Protein AF-A0A3D1TRY1-F1 (afdb_monomer)

Solvent-accessible surface area (backbone atoms only — not comparable to full-atom values): 4687 Å² total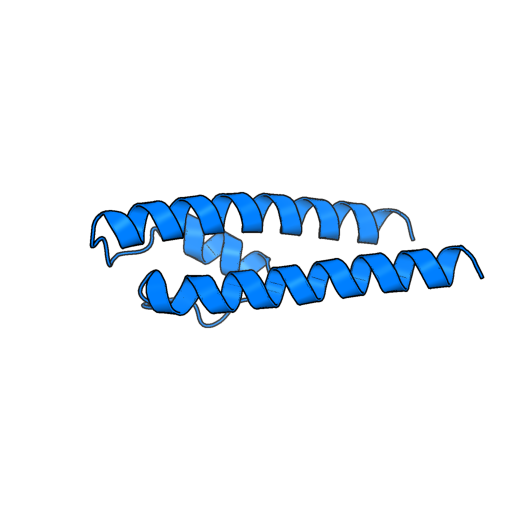; per-residue (Å²): 124,74,69,59,58,55,53,52,52,51,49,45,54,53,50,52,54,49,46,57,51,34,52,56,30,47,77,65,74,45,5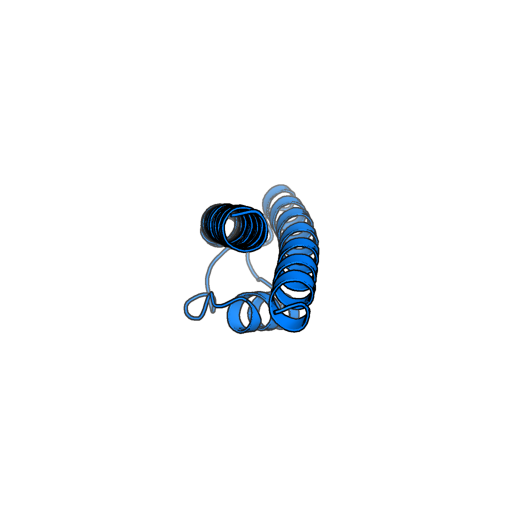4,81,72,55,66,71,59,47,51,53,38,34,78,69,71,43,74,91,46,81,94,49,35,32,81,68,45,50,62,54,52,52,52,50,48,54,50,50,54,49,50,52,54,49,54,54,50,65,76,75,109

Radius of gyration: 14.11 Å; Cα contacts (8 Å, |Δi|>4): 56; chains: 1; bounding box: 33×21×37 Å

Secondary structure (DSSP, 8-state):
-HHHHHHHHHHHHHHHHHHHHHHHHHTTT-----HHHHHHHHHTT--S-TT--HHHHHHHHHHHHHHHHHHHHHHHHHTT-

Structure (mmCIF, N/CA/C/O backbone):
data_AF-A0A3D1TRY1-F1
#
_entry.id   AF-A0A3D1TRY1-F1
#
loop_
_atom_site.group_PDB
_atom_site.id
_atom_site.type_symbol
_atom_site.label_atom_id
_atom_site.label_alt_id
_atom_site.label_comp_id
_atom_site.label_asym_id
_atom_site.label_entity_id
_atom_site.label_seq_id
_atom_site.pdbx_PDB_ins_code
_atom_site.Cartn_x
_atom_site.Cartn_y
_atom_site.Cartn_z
_atom_site.occupancy
_atom_site.B_iso_or_equiv
_atom_site.auth_seq_id
_atom_site.auth_comp_id
_atom_site.auth_asym_id
_atom_site.auth_atom_id
_atom_site.pdbx_PDB_model_num
ATOM 1 N N . MET A 1 1 ? 9.776 -5.783 -23.058 1.00 49.78 1 MET A N 1
ATOM 2 C CA . MET A 1 1 ? 9.921 -5.043 -21.778 1.00 49.78 1 MET A CA 1
ATOM 3 C C . MET A 1 1 ? 8.799 -4.025 -21.483 1.00 49.78 1 MET A C 1
ATOM 5 O O . MET A 1 1 ? 8.834 -3.409 -20.431 1.00 49.78 1 MET A O 1
ATOM 9 N N . VAL A 1 2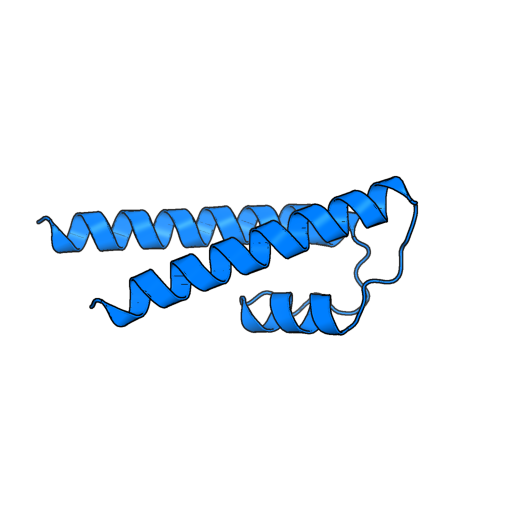 ? 7.761 -3.861 -22.325 1.00 48.66 2 VAL A N 1
ATOM 10 C CA . VAL A 1 2 ? 6.678 -2.858 -22.110 1.00 48.66 2 VAL A CA 1
ATOM 11 C C . VAL A 1 2 ? 5.591 -3.314 -21.113 1.00 48.66 2 VAL A C 1
ATOM 13 O O . VAL A 1 2 ? 4.836 -2.496 -20.588 1.00 48.66 2 VAL A O 1
ATOM 16 N N . ALA A 1 3 ? 5.483 -4.619 -20.843 1.00 58.16 3 ALA A N 1
ATOM 17 C CA . ALA A 1 3 ? 4.501 -5.162 -19.897 1.00 58.16 3 ALA A CA 1
ATOM 18 C C . ALA A 1 3 ? 4.805 -4.770 -18.436 1.00 58.16 3 ALA A C 1
ATOM 20 O O . ALA A 1 3 ? 3.889 -4.441 -17.690 1.00 58.16 3 ALA A O 1
ATOM 21 N N . ASP A 1 4 ? 6.089 -4.701 -18.079 1.00 69.62 4 ASP A N 1
ATOM 22 C CA . ASP A 1 4 ? 6.561 -4.499 -16.703 1.00 69.62 4 ASP A CA 1
ATOM 23 C C . ASP A 1 4 ? 6.289 -3.068 -16.194 1.00 69.62 4 ASP A C 1
ATOM 25 O O . ASP A 1 4 ? 5.716 -2.849 -15.129 1.00 69.62 4 ASP A O 1
ATOM 29 N N . GLY A 1 5 ? 6.577 -2.054 -17.021 1.00 80.75 5 GLY A N 1
ATOM 30 C CA . GLY A 1 5 ? 6.361 -0.650 -16.649 1.00 80.75 5 GLY A CA 1
ATOM 31 C C . GLY A 1 5 ? 4.886 -0.278 -16.457 1.00 80.75 5 GLY A C 1
ATOM 32 O O . GLY A 1 5 ? 4.560 0.496 -15.559 1.00 80.75 5 GLY A O 1
ATOM 33 N N . ARG A 1 6 ? 3.977 -0.849 -17.263 1.00 86.12 6 ARG A N 1
ATOM 34 C CA . ARG A 1 6 ? 2.527 -0.616 -17.117 1.00 86.12 6 ARG A CA 1
ATOM 35 C C . ARG A 1 6 ? 1.980 -1.235 -15.834 1.00 86.12 6 ARG A C 1
ATOM 37 O O . ARG A 1 6 ? 1.172 -0.600 -15.163 1.00 86.12 6 ARG A O 1
ATOM 44 N N . GLN A 1 7 ? 2.449 -2.429 -15.478 1.00 88.81 7 GLN A N 1
ATOM 45 C CA . GLN A 1 7 ? 2.065 -3.092 -14.235 1.00 88.81 7 GLN A CA 1
ATOM 46 C C . GLN A 1 7 ? 2.548 -2.310 -13.006 1.00 88.81 7 GLN A C 1
ATOM 48 O O . GLN A 1 7 ? 1.768 -2.079 -12.085 1.00 88.81 7 GLN A O 1
ATOM 53 N N . VAL A 1 8 ? 3.793 -1.823 -13.020 1.00 91.19 8 VAL A N 1
ATOM 54 C CA . VAL A 1 8 ? 4.344 -0.993 -11.935 1.00 91.19 8 VAL A CA 1
ATOM 55 C C . VAL A 1 8 ? 3.580 0.327 -11.782 1.00 91.19 8 VAL A C 1
ATOM 57 O O . VAL A 1 8 ? 3.288 0.741 -10.662 1.00 91.19 8 VAL A O 1
ATOM 60 N N . LEU A 1 9 ? 3.218 0.987 -12.888 1.00 92.19 9 LEU A N 1
ATOM 61 C CA . LEU A 1 9 ? 2.412 2.214 -12.849 1.00 92.19 9 LEU A CA 1
ATOM 62 C C . LEU A 1 9 ? 1.007 1.971 -12.290 1.00 92.19 9 LEU A C 1
ATOM 64 O O . LEU A 1 9 ? 0.518 2.777 -11.501 1.00 92.19 9 LEU A O 1
ATOM 68 N N . TRP A 1 10 ? 0.374 0.858 -12.667 1.00 92.88 10 TRP A N 1
ATOM 69 C CA . TRP A 1 10 ? -0.921 0.470 -12.114 1.00 92.88 10 TRP A CA 1
ATOM 70 C C . TRP A 1 10 ? -0.834 0.237 -10.600 1.00 92.88 10 TRP A C 1
ATOM 72 O O . TRP A 1 10 ? -1.622 0.813 -9.854 1.00 92.88 10 TRP A O 1
ATOM 82 N N . GLN A 1 11 ? 0.179 -0.503 -10.134 1.00 93.94 11 GLN A N 1
ATOM 83 C CA . GLN A 1 11 ? 0.413 -0.716 -8.701 1.00 93.94 11 GLN A CA 1
ATOM 84 C C . GLN A 1 11 ? 0.654 0.598 -7.950 1.00 93.94 11 GLN A C 1
ATOM 86 O O . GLN A 1 11 ? 0.143 0.772 -6.850 1.00 93.94 11 GLN A O 1
ATOM 91 N N . LEU A 1 12 ? 1.404 1.541 -8.529 1.00 95.50 12 LEU A N 1
ATOM 92 C CA . LEU A 1 12 ? 1.627 2.849 -7.908 1.00 95.50 12 LEU A CA 1
ATOM 93 C C . LEU A 1 12 ? 0.322 3.628 -7.707 1.00 95.50 12 LEU A C 1
ATOM 95 O O . LEU A 1 12 ? 0.114 4.154 -6.617 1.00 95.50 12 LEU A O 1
ATOM 99 N N . ASN A 1 13 ? -0.557 3.648 -8.712 1.00 95.88 13 ASN A N 1
ATOM 100 C CA . ASN A 1 13 ? -1.855 4.321 -8.625 1.00 95.88 13 ASN A CA 1
ATOM 101 C C . ASN A 1 13 ? -2.772 3.673 -7.574 1.00 95.88 13 ASN A C 1
ATOM 103 O O . ASN A 1 13 ? -3.405 4.369 -6.784 1.00 95.88 13 ASN A O 1
ATOM 107 N N . GLU A 1 14 ? -2.814 2.340 -7.520 1.00 95.81 14 GLU A N 1
ATOM 108 C CA . GLU A 1 14 ? -3.571 1.632 -6.481 1.00 95.81 14 GLU A CA 1
ATOM 109 C C . GLU A 1 14 ? -3.017 1.923 -5.079 1.00 95.81 14 GLU A C 1
ATOM 111 O O . GLU A 1 14 ? -3.783 2.195 -4.155 1.00 95.81 14 GLU A O 1
ATOM 116 N N . LEU A 1 15 ? -1.691 1.971 -4.919 1.00 96.81 15 LEU A N 1
ATOM 117 C CA . LEU A 1 15 ? -1.073 2.340 -3.645 1.00 96.81 15 LEU A CA 1
ATOM 118 C C . LEU A 1 15 ? -1.331 3.805 -3.257 1.00 96.81 15 LEU A C 1
ATOM 120 O O . LEU A 1 15 ? -1.506 4.066 -2.072 1.00 96.81 15 LEU A O 1
ATOM 124 N N . ASP A 1 16 ? -1.396 4.743 -4.211 1.00 97.38 16 ASP A N 1
ATOM 125 C CA . ASP A 1 16 ? -1.760 6.145 -3.932 1.00 97.38 16 ASP A CA 1
ATOM 126 C C . ASP A 1 16 ? -3.205 6.244 -3.400 1.00 97.38 16 ASP A C 1
ATOM 128 O O . ASP A 1 16 ? -3.464 6.944 -2.421 1.00 97.38 16 ASP A O 1
ATOM 132 N N . ARG A 1 17 ? -4.143 5.484 -3.983 1.00 96.62 17 ARG A N 1
ATOM 133 C CA . ARG A 1 17 ? -5.540 5.409 -3.509 1.00 96.62 17 ARG A CA 1
ATOM 134 C C . ARG A 1 17 ? -5.648 4.793 -2.119 1.00 96.62 17 ARG A C 1
ATOM 136 O O . ARG A 1 17 ? -6.401 5.285 -1.281 1.00 96.62 17 ARG A O 1
ATOM 143 N N . VAL A 1 18 ? -4.904 3.714 -1.874 1.00 96.94 18 VAL A N 1
ATOM 144 C CA . VAL A 1 18 ? -4.861 3.066 -0.559 1.00 96.94 18 VAL A CA 1
ATOM 145 C C . VAL A 1 18 ? -4.272 4.006 0.487 1.00 96.94 18 VAL A C 1
ATOM 147 O O . VAL A 1 18 ? -4.802 4.071 1.592 1.00 96.94 18 VAL A O 1
ATOM 150 N N . LEU A 1 19 ? -3.223 4.757 0.151 1.00 97.25 19 LEU A N 1
ATOM 151 C CA . LEU A 1 19 ? -2.614 5.719 1.064 1.00 97.25 19 LEU A CA 1
ATOM 152 C C . LEU A 1 19 ? -3.615 6.801 1.495 1.00 97.25 19 LEU A C 1
ATOM 154 O O . LEU A 1 19 ? -3.833 6.957 2.693 1.00 97.25 19 LEU A O 1
ATOM 158 N N . ASP A 1 20 ? -4.283 7.463 0.544 1.00 97.38 20 ASP A N 1
ATOM 159 C CA . ASP A 1 20 ? -5.320 8.472 0.837 1.00 97.38 20 ASP A CA 1
ATOM 160 C C . ASP A 1 20 ? -6.445 7.881 1.705 1.00 97.38 20 ASP A C 1
ATOM 162 O O . ASP A 1 20 ? -6.901 8.485 2.677 1.00 97.38 20 ASP A O 1
ATOM 166 N N . TYR A 1 21 ? -6.862 6.645 1.419 1.00 96.56 21 TYR A N 1
ATOM 167 C CA . TYR A 1 21 ? -7.866 5.962 2.230 1.00 96.56 21 TYR A CA 1
ATOM 168 C C . TYR A 1 21 ? -7.395 5.706 3.672 1.00 96.56 21 TYR A C 1
ATOM 170 O O . TYR A 1 21 ? -8.123 6.012 4.620 1.00 96.56 21 TYR A O 1
ATOM 178 N N . LEU A 1 22 ? -6.178 5.184 3.859 1.00 96.31 22 LEU A N 1
ATOM 179 C CA . LEU A 1 22 ? -5.601 4.921 5.182 1.00 96.31 22 LEU A CA 1
ATOM 180 C C . LEU A 1 22 ? -5.384 6.212 5.982 1.00 96.31 22 LEU A C 1
ATOM 182 O O . LEU A 1 22 ? -5.622 6.225 7.188 1.00 96.31 22 LEU A O 1
ATOM 186 N N . GLU A 1 23 ? -4.980 7.303 5.331 1.00 96.31 23 GLU A N 1
ATOM 187 C CA . GLU A 1 23 ? -4.843 8.619 5.961 1.00 96.31 23 GLU A CA 1
ATOM 188 C C . GLU A 1 23 ? -6.198 9.141 6.451 1.00 96.31 23 GLU A C 1
ATOM 190 O O . GLU A 1 23 ? -6.326 9.538 7.611 1.00 96.31 23 GLU A O 1
ATOM 195 N N . ARG A 1 24 ? -7.249 9.052 5.625 1.00 95.88 24 ARG A N 1
ATOM 196 C CA . ARG A 1 24 ? -8.617 9.428 6.025 1.00 95.88 24 ARG A CA 1
ATOM 197 C C . ARG A 1 24 ? -9.151 8.578 7.171 1.00 95.88 24 ARG A C 1
ATOM 199 O O . ARG A 1 24 ? -9.867 9.102 8.022 1.00 95.88 24 ARG A O 1
ATOM 206 N N . MET A 1 25 ? -8.831 7.285 7.195 1.00 94.88 25 MET A N 1
ATOM 207 C CA . MET A 1 25 ? -9.169 6.405 8.315 1.00 94.88 25 MET A CA 1
ATOM 208 C C . MET A 1 25 ? -8.454 6.830 9.595 1.00 94.88 25 MET A C 1
ATOM 210 O O . MET A 1 25 ? -9.092 6.938 10.641 1.00 94.88 25 MET A O 1
ATOM 214 N N . ASN A 1 26 ? -7.149 7.097 9.503 1.00 93.19 26 ASN A N 1
ATOM 215 C CA . ASN A 1 26 ? -6.331 7.515 10.635 1.00 93.19 26 ASN A CA 1
ATOM 216 C C . ASN A 1 26 ? -6.823 8.844 11.226 1.00 93.19 26 ASN A C 1
ATOM 218 O O . ASN A 1 26 ? -6.916 8.972 12.437 1.00 93.19 26 ASN A O 1
ATOM 222 N N . LEU A 1 27 ? -7.228 9.798 10.381 1.00 94.38 27 LEU A N 1
ATOM 223 C CA . LEU A 1 27 ? -7.836 11.066 10.812 1.00 94.38 27 LEU A CA 1
ATOM 224 C C . LEU A 1 27 ? -9.190 10.900 11.520 1.00 94.38 27 LEU A C 1
ATOM 226 O O . LEU A 1 27 ? -9.653 11.828 12.176 1.00 94.38 27 LEU A O 1
ATOM 230 N N . ARG A 1 28 ? -9.853 9.752 11.350 1.00 94.31 28 ARG A N 1
ATOM 231 C CA . ARG A 1 28 ? -11.155 9.426 11.951 1.00 94.31 28 ARG A CA 1
ATOM 232 C C . ARG A 1 28 ? -11.041 8.393 13.076 1.00 94.31 28 ARG A C 1
ATOM 234 O O . ARG A 1 28 ? -12.060 7.806 13.436 1.00 94.31 28 ARG A O 1
ATOM 241 N N . ASP A 1 29 ? -9.826 8.114 13.554 1.00 90.69 29 ASP A N 1
ATOM 242 C CA . ASP A 1 29 ? -9.519 7.083 14.557 1.00 90.69 29 ASP A CA 1
ATOM 243 C C . ASP A 1 29 ? -10.086 5.689 14.214 1.00 90.69 29 ASP A C 1
ATOM 245 O O . ASP A 1 29 ? -10.386 4.865 15.080 1.00 90.69 29 ASP A O 1
ATOM 249 N N . GLN A 1 30 ? -10.237 5.389 12.919 1.00 90.69 30 GLN A N 1
ATOM 250 C CA . GLN A 1 30 ? -10.722 4.090 12.464 1.00 90.69 30 GLN A CA 1
ATOM 251 C C . GLN A 1 30 ? -9.575 3.086 12.448 1.00 90.69 30 GLN A C 1
ATOM 253 O O . GLN A 1 30 ? -8.618 3.225 11.693 1.00 90.69 30 GLN A O 1
ATOM 258 N N . THR A 1 31 ? -9.688 2.026 13.241 1.00 86.75 31 THR A N 1
ATOM 259 C CA . THR A 1 31 ? -8.622 1.021 13.382 1.00 86.75 31 THR A CA 1
ATOM 260 C C . THR A 1 31 ? -8.816 -0.203 12.489 1.00 86.75 31 THR A C 1
ATOM 262 O O . THR A 1 31 ? -7.853 -0.902 12.182 1.00 86.75 31 THR A O 1
ATOM 265 N N . LYS A 1 32 ? -10.050 -0.468 12.043 1.00 90.50 32 LYS A N 1
ATOM 266 C CA . LYS A 1 32 ? -10.395 -1.663 11.264 1.00 90.50 32 LYS A CA 1
ATOM 267 C C . LYS A 1 32 ? -10.269 -1.410 9.765 1.00 90.50 32 LYS A C 1
ATOM 269 O O . LYS A 1 32 ? -11.171 -0.850 9.147 1.00 90.50 32 LYS A O 1
ATOM 274 N N . VAL A 1 33 ? -9.166 -1.870 9.187 1.00 93.06 33 VAL A N 1
ATOM 275 C CA . VAL A 1 33 ? -8.897 -1.776 7.746 1.00 93.06 33 VAL A CA 1
ATOM 276 C C . VAL A 1 33 ? -9.808 -2.743 6.973 1.00 93.06 33 VAL A C 1
ATOM 278 O O . VAL A 1 33 ? -9.892 -3.918 7.343 1.00 93.06 33 VAL A O 1
ATOM 281 N N . PRO A 1 34 ? -10.510 -2.292 5.915 1.00 94.31 34 PRO A N 1
ATOM 282 C CA . PRO A 1 34 ? -11.340 -3.160 5.085 1.00 94.31 34 PRO A CA 1
ATOM 283 C C . PRO A 1 34 ? -10.530 -4.241 4.373 1.00 94.31 34 PRO A C 1
ATOM 285 O O . PRO A 1 34 ? -9.408 -4.000 3.930 1.00 94.31 34 PRO A O 1
ATOM 288 N N . ILE A 1 35 ? -11.147 -5.407 4.171 1.00 93.44 35 ILE A N 1
ATOM 289 C CA . ILE A 1 35 ? -10.494 -6.550 3.521 1.00 93.44 35 ILE A CA 1
ATOM 290 C C . ILE A 1 35 ? -10.020 -6.230 2.099 1.00 93.44 35 ILE A C 1
ATOM 292 O O . ILE A 1 35 ? -8.909 -6.591 1.742 1.00 93.44 35 ILE A O 1
ATOM 296 N N . THR A 1 36 ? -10.780 -5.440 1.339 1.00 94.12 36 THR A N 1
ATOM 297 C CA . THR A 1 36 ? -10.396 -5.018 -0.017 1.00 94.12 36 THR A CA 1
ATOM 298 C C . THR A 1 36 ? -9.091 -4.219 -0.031 1.00 94.12 36 THR A C 1
ATOM 300 O O . THR A 1 36 ? -8.273 -4.375 -0.931 1.00 94.12 36 THR A O 1
ATOM 303 N N . VAL A 1 37 ? -8.850 -3.387 0.989 1.00 95.06 37 VAL A N 1
ATOM 304 C CA . VAL A 1 37 ? -7.586 -2.644 1.115 1.00 95.06 37 VAL A CA 1
ATOM 305 C C . VAL A 1 37 ? -6.440 -3.605 1.421 1.00 95.06 37 VAL A C 1
ATOM 307 O O . VAL A 1 37 ? -5.371 -3.492 0.827 1.00 95.06 37 VAL A O 1
ATOM 310 N N . ILE A 1 38 ? -6.669 -4.582 2.300 1.00 95.44 38 ILE A N 1
ATOM 311 C CA . ILE A 1 38 ? -5.692 -5.634 2.602 1.00 95.44 38 ILE A CA 1
ATOM 312 C C . ILE A 1 38 ? -5.341 -6.438 1.344 1.00 95.44 38 ILE A C 1
ATOM 314 O O . ILE A 1 38 ? -4.162 -6.629 1.061 1.00 95.44 38 ILE A O 1
ATOM 318 N N . GLU A 1 39 ? -6.329 -6.841 0.547 1.00 94.88 39 GLU A N 1
ATOM 319 C CA . GLU A 1 39 ? -6.122 -7.579 -0.705 1.00 94.88 39 GLU A CA 1
ATOM 320 C C . GLU A 1 39 ? -5.263 -6.789 -1.703 1.00 94.88 39 GLU A C 1
ATOM 322 O O . GLU A 1 39 ? -4.316 -7.339 -2.269 1.00 94.88 39 GLU A O 1
ATOM 327 N N . ILE A 1 40 ? -5.520 -5.485 -1.872 1.00 94.88 40 ILE A N 1
ATOM 328 C CA . ILE A 1 40 ? -4.710 -4.610 -2.740 1.00 94.88 40 ILE A CA 1
ATOM 329 C C . ILE A 1 40 ? -3.263 -4.528 -2.239 1.00 94.88 40 ILE A C 1
ATOM 331 O O . ILE A 1 40 ? -2.315 -4.607 -3.030 1.00 94.88 40 ILE A O 1
ATOM 335 N N . LEU A 1 41 ? -3.070 -4.390 -0.925 1.00 95.50 41 LEU A N 1
ATOM 336 C CA . LEU A 1 41 ? -1.740 -4.347 -0.321 1.00 95.50 41 LEU A CA 1
ATOM 337 C C . LEU A 1 41 ? -0.985 -5.663 -0.538 1.00 95.50 41 LEU A C 1
ATOM 339 O O . LEU A 1 41 ? 0.175 -5.642 -0.959 1.00 95.50 41 LEU A O 1
ATOM 343 N N . GLN A 1 42 ? -1.642 -6.803 -0.329 1.00 95.12 42 GLN A N 1
ATOM 344 C CA . GLN A 1 42 ? -1.059 -8.126 -0.552 1.00 95.12 42 GLN A CA 1
ATOM 345 C C . GLN A 1 42 ? -0.712 -8.357 -2.027 1.00 95.12 42 GLN A C 1
ATOM 347 O O . GLN A 1 42 ? 0.412 -8.763 -2.324 1.00 95.12 42 GLN A O 1
ATOM 352 N N . ALA A 1 43 ? -1.606 -8.001 -2.955 1.00 92.88 43 ALA A N 1
ATOM 353 C CA . ALA A 1 43 ? -1.348 -8.050 -4.399 1.00 92.88 43 ALA A CA 1
ATOM 354 C C . ALA A 1 43 ? -0.188 -7.131 -4.827 1.00 92.88 43 ALA A C 1
ATOM 356 O O . ALA A 1 43 ? 0.503 -7.390 -5.815 1.00 92.88 43 ALA A O 1
ATOM 357 N N . SER A 1 44 ? 0.065 -6.073 -4.056 1.00 91.19 44 SER A N 1
ATOM 358 C CA . SER A 1 44 ? 1.198 -5.167 -4.247 1.00 91.19 44 SER A CA 1
ATOM 359 C C . SER A 1 44 ? 2.495 -5.666 -3.600 1.00 91.19 44 SER A C 1
ATOM 361 O O . SER A 1 44 ? 3.531 -5.019 -3.765 1.00 91.19 44 SER A O 1
ATOM 363 N N . GLY A 1 45 ? 2.482 -6.810 -2.904 1.00 90.94 45 GLY A N 1
ATOM 364 C CA . GLY A 1 45 ? 3.646 -7.429 -2.259 1.00 90.94 45 GLY A CA 1
ATOM 365 C C . GLY A 1 45 ? 3.799 -7.137 -0.762 1.00 90.94 45 GLY A C 1
ATOM 366 O O . GLY A 1 45 ? 4.872 -7.373 -0.214 1.00 90.94 45 GLY A O 1
ATOM 367 N N . LEU A 1 46 ? 2.766 -6.611 -0.096 1.00 93.38 46 LEU A N 1
ATOM 368 C CA . LEU A 1 46 ? 2.729 -6.386 1.354 1.00 93.38 46 LEU A CA 1
ATOM 369 C C . LEU A 1 46 ? 1.889 -7.490 2.025 1.00 93.38 46 LEU A C 1
ATOM 371 O O . LEU A 1 46 ? 0.709 -7.299 2.322 1.00 93.38 46 LEU A O 1
ATOM 375 N N . THR A 1 47 ? 2.490 -8.665 2.235 1.00 87.12 47 THR A N 1
ATOM 376 C CA . THR A 1 47 ? 1.796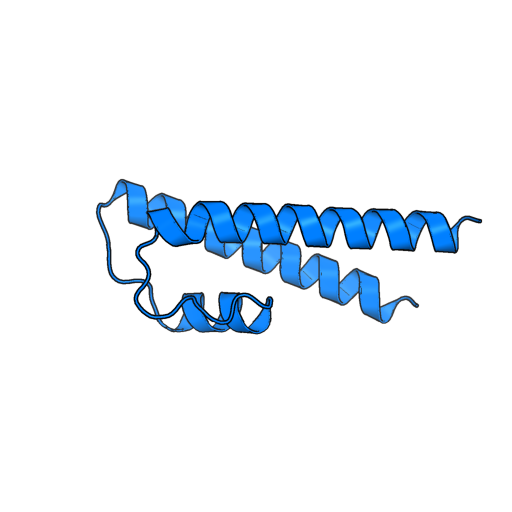 -9.889 2.687 1.00 87.12 47 THR A CA 1
ATOM 377 C C . THR A 1 47 ? 1.370 -9.857 4.158 1.00 87.12 47 THR A C 1
ATOM 379 O O . THR A 1 47 ? 0.298 -10.359 4.495 1.00 87.12 47 THR A O 1
ATOM 382 N N . ASP A 1 48 ? 2.134 -9.174 5.014 1.00 89.06 48 ASP A N 1
ATOM 383 C CA . ASP A 1 48 ? 1.925 -9.144 6.471 1.00 89.06 48 ASP A CA 1
ATOM 384 C C . ASP A 1 48 ? 1.101 -7.928 6.917 1.00 89.06 48 ASP A C 1
ATOM 386 O O . ASP A 1 48 ? 1.541 -7.128 7.745 1.00 89.06 48 ASP A O 1
ATOM 390 N N . THR A 1 49 ? -0.063 -7.721 6.300 1.00 91.12 49 THR A N 1
ATOM 391 C CA . THR A 1 49 ? -0.908 -6.526 6.504 1.00 91.12 49 THR A CA 1
ATOM 392 C C . THR A 1 49 ? -2.175 -6.788 7.313 1.00 91.12 49 THR A C 1
ATOM 394 O O . THR A 1 49 ? -2.778 -5.847 7.82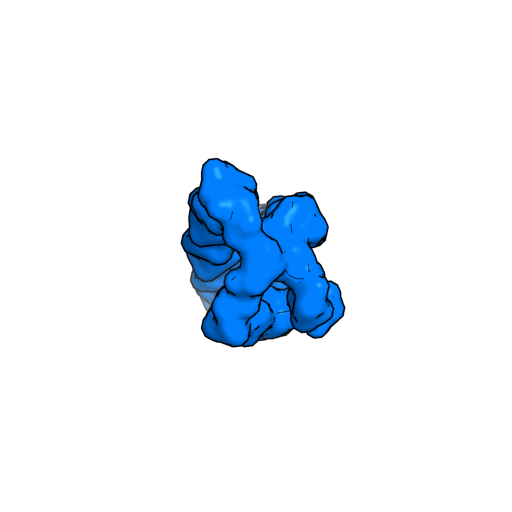9 1.00 91.12 49 THR A O 1
ATOM 397 N N . ILE A 1 50 ? -2.556 -8.057 7.478 1.00 90.88 50 ILE A N 1
ATOM 398 C CA . ILE A 1 50 ? -3.746 -8.465 8.232 1.00 90.88 50 ILE A CA 1
ATOM 399 C C . ILE A 1 50 ? -3.607 -8.053 9.702 1.00 90.88 50 ILE A C 1
ATOM 401 O O . ILE A 1 50 ? -2.588 -8.303 10.340 1.00 90.88 50 ILE A O 1
ATOM 405 N N . GLY A 1 51 ? -4.660 -7.437 10.245 1.00 89.81 51 GLY A N 1
ATOM 406 C CA . GLY A 1 51 ? -4.726 -7.037 11.653 1.00 89.81 51 GLY A CA 1
ATOM 407 C C . GLY A 1 51 ? -3.927 -5.779 12.003 1.00 89.81 51 GLY A C 1
ATOM 408 O O . GLY A 1 51 ? -3.953 -5.356 13.156 1.00 89.81 51 GLY A O 1
ATOM 409 N N . LEU A 1 52 ? -3.248 -5.154 11.036 1.00 92.81 52 LEU A N 1
ATOM 410 C CA . LEU A 1 52 ? -2.532 -3.904 11.266 1.00 92.81 52 LEU A CA 1
ATOM 411 C C . LEU A 1 52 ? -3.469 -2.696 11.194 1.00 92.81 52 LEU A C 1
ATOM 413 O O . LEU A 1 52 ? -4.327 -2.598 10.317 1.00 92.81 52 LEU A O 1
ATOM 417 N N . ALA A 1 53 ? -3.253 -1.747 12.103 1.00 92.88 5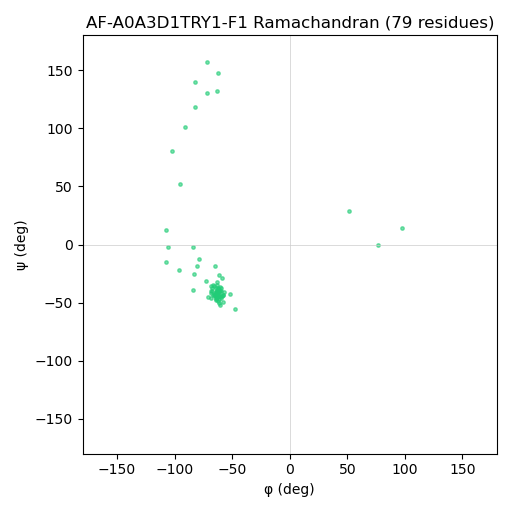3 ALA A N 1
ATOM 418 C CA . ALA A 1 53 ? -3.927 -0.456 12.084 1.00 92.88 53 ALA A CA 1
ATOM 419 C C . ALA A 1 53 ? -3.401 0.432 10.935 1.00 92.88 53 ALA A C 1
ATOM 421 O O . ALA A 1 53 ? -2.242 0.278 10.529 1.00 92.88 53 ALA A O 1
ATOM 422 N N . PRO A 1 54 ? -4.184 1.423 10.460 1.00 92.88 54 PRO A N 1
ATOM 423 C CA . PRO A 1 54 ? -3.756 2.315 9.382 1.00 92.88 54 PRO A CA 1
ATOM 424 C C . PRO A 1 54 ? -2.397 2.980 9.617 1.00 92.88 54 PRO A C 1
ATOM 426 O O . PRO A 1 54 ? -1.559 2.971 8.719 1.00 92.88 54 PRO A O 1
ATOM 429 N N . MET A 1 55 ? -2.119 3.458 10.836 1.00 94.62 55 MET A N 1
ATOM 430 C CA . MET A 1 55 ? -0.833 4.086 11.178 1.00 94.62 55 MET A CA 1
ATOM 431 C C . MET A 1 55 ? 0.388 3.177 10.974 1.00 94.62 55 MET A C 1
ATOM 433 O O . MET A 1 55 ? 1.472 3.667 10.675 1.00 94.62 55 MET A O 1
ATOM 437 N N . ALA A 1 56 ? 0.222 1.857 11.100 1.00 94.31 56 ALA A N 1
ATOM 438 C CA . ALA A 1 56 ? 1.291 0.890 10.855 1.00 94.31 56 ALA A CA 1
ATOM 439 C C . ALA A 1 56 ? 1.433 0.556 9.358 1.00 94.31 56 ALA A C 1
ATOM 441 O O . ALA A 1 56 ? 2.510 0.172 8.900 1.00 94.31 56 ALA A O 1
ATOM 442 N N . LEU A 1 57 ? 0.353 0.706 8.586 1.00 95.75 57 LEU A N 1
ATOM 443 C CA . LEU A 1 57 ? 0.317 0.425 7.152 1.00 95.75 57 LEU A CA 1
ATOM 444 C C . LEU A 1 57 ? 0.820 1.598 6.306 1.00 95.75 57 LEU A C 1
ATOM 446 O O . LEU A 1 57 ? 1.549 1.362 5.347 1.00 95.75 57 LEU A O 1
ATOM 450 N N . ILE A 1 58 ? 0.499 2.842 6.675 1.00 96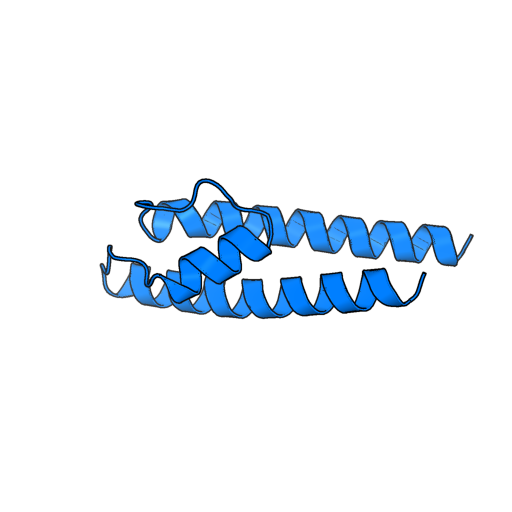.12 58 ILE A N 1
ATOM 451 C CA . ILE A 1 58 ? 0.926 4.067 5.971 1.00 96.12 58 ILE A CA 1
ATOM 452 C C . ILE A 1 58 ? 2.435 4.072 5.643 1.00 96.12 58 ILE A C 1
ATOM 454 O O . ILE A 1 58 ? 2.778 4.172 4.461 1.00 96.12 58 ILE A O 1
ATOM 458 N N . PRO A 1 59 ? 3.364 3.903 6.609 1.00 96.81 59 PRO A N 1
ATOM 459 C CA . PRO A 1 59 ? 4.795 3.916 6.297 1.00 96.81 59 PRO A CA 1
ATOM 460 C C . PRO A 1 59 ? 5.209 2.768 5.362 1.00 96.81 59 PRO A C 1
ATOM 462 O O . PRO A 1 59 ? 6.040 2.961 4.476 1.00 96.81 59 PRO A O 1
ATOM 465 N N . ARG A 1 60 ? 4.581 1.591 5.486 1.00 96.81 60 ARG A N 1
ATOM 466 C CA . ARG A 1 60 ? 4.854 0.431 4.620 1.00 96.81 60 ARG A CA 1
ATOM 467 C C . ARG A 1 60 ? 4.410 0.668 3.176 1.00 96.81 60 ARG A C 1
ATOM 469 O O . ARG A 1 60 ? 5.123 0.291 2.246 1.00 96.81 60 ARG A O 1
ATOM 476 N N . VAL A 1 61 ? 3.259 1.314 2.988 1.00 97.00 61 VAL A N 1
ATOM 477 C CA . VAL A 1 61 ? 2.757 1.721 1.668 1.00 97.00 61 VAL A CA 1
ATOM 478 C C . VAL A 1 61 ? 3.722 2.706 1.017 1.00 97.00 61 VAL A C 1
ATOM 480 O O . VAL A 1 61 ? 4.150 2.480 -0.115 1.00 97.00 61 VAL A O 1
ATOM 483 N N . LEU A 1 62 ? 4.144 3.738 1.751 1.00 97.00 62 LEU A N 1
ATOM 484 C CA . LEU A 1 62 ? 5.103 4.733 1.263 1.00 97.00 62 LEU A CA 1
ATOM 485 C C . LEU A 1 62 ? 6.432 4.098 0.836 1.00 97.00 62 LEU A C 1
ATOM 487 O O . LEU A 1 62 ? 6.976 4.428 -0.221 1.00 97.00 62 LEU A O 1
ATOM 491 N N . ASP A 1 63 ? 6.964 3.166 1.624 1.00 96.75 63 ASP A N 1
ATOM 492 C CA . ASP A 1 63 ? 8.210 2.481 1.282 1.00 96.75 63 ASP A CA 1
ATOM 493 C C . ASP A 1 63 ? 8.058 1.583 0.053 1.00 96.75 63 ASP A C 1
ATOM 495 O O . ASP A 1 63 ? 8.935 1.571 -0.821 1.00 96.75 63 ASP A O 1
ATOM 499 N N . ARG A 1 64 ? 6.911 0.910 -0.093 1.00 95.75 64 ARG A N 1
ATOM 500 C CA . ARG A 1 64 ? 6.611 0.138 -1.300 1.00 95.75 64 ARG A CA 1
ATOM 501 C C . ARG A 1 64 ? 6.519 1.028 -2.539 1.00 95.75 64 ARG A C 1
ATOM 503 O O . ARG A 1 64 ? 7.095 0.685 -3.572 1.00 95.75 64 ARG A O 1
ATOM 510 N N . GLN A 1 65 ? 5.888 2.196 -2.439 1.00 96.38 65 GLN A N 1
ATOM 511 C CA . GLN A 1 65 ? 5.846 3.170 -3.532 1.00 96.38 65 GLN A CA 1
ATOM 512 C C . GLN A 1 65 ? 7.243 3.669 -3.917 1.00 96.38 65 GLN A C 1
ATOM 514 O O . GLN A 1 65 ? 7.576 3.720 -5.103 1.00 96.38 65 GLN A O 1
ATOM 519 N N . LYS A 1 66 ? 8.100 3.995 -2.937 1.00 96.56 66 LYS A N 1
ATOM 520 C CA . LYS A 1 66 ? 9.501 4.382 -3.199 1.00 96.56 66 LYS A CA 1
ATOM 521 C C . LYS A 1 66 ? 10.244 3.279 -3.948 1.00 96.56 66 LYS A C 1
ATOM 523 O O . LYS A 1 66 ? 10.968 3.570 -4.901 1.00 96.56 66 LYS A O 1
ATOM 528 N N . PHE A 1 67 ? 10.063 2.025 -3.541 1.00 95.06 67 PHE A N 1
ATOM 529 C CA .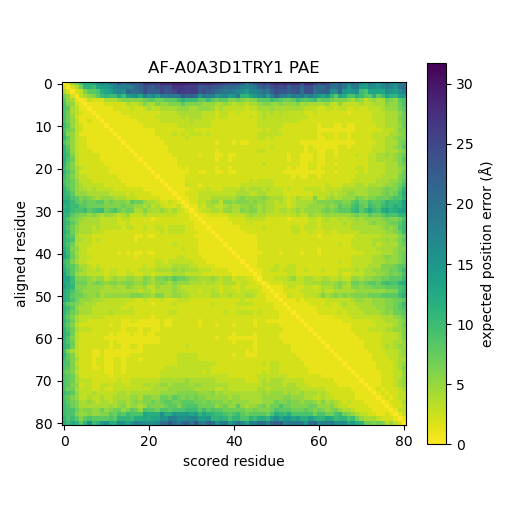 PHE A 1 67 ? 10.674 0.875 -4.198 1.00 95.06 67 PHE A CA 1
ATOM 530 C C . PHE A 1 67 ? 10.223 0.740 -5.660 1.00 95.06 67 PHE A C 1
ATOM 532 O O . PHE A 1 67 ? 11.067 0.683 -6.555 1.00 95.06 67 PHE A O 1
ATOM 539 N N . LEU A 1 68 ? 8.915 0.784 -5.923 1.00 93.94 68 LEU A N 1
ATOM 540 C CA . LEU A 1 68 ? 8.357 0.688 -7.277 1.00 93.94 68 LEU A CA 1
ATOM 541 C C . LEU A 1 68 ? 8.825 1.841 -8.184 1.00 93.94 68 LEU A C 1
ATOM 543 O O . LEU A 1 68 ? 9.227 1.620 -9.327 1.00 93.94 68 LEU A O 1
ATOM 547 N N . ARG A 1 69 ? 8.884 3.076 -7.665 1.00 94.75 69 ARG A N 1
ATOM 548 C CA . ARG A 1 69 ? 9.423 4.238 -8.402 1.00 94.75 69 ARG A CA 1
ATOM 549 C C . ARG A 1 69 ? 10.905 4.060 -8.760 1.00 94.75 69 ARG A C 1
ATOM 551 O O . ARG A 1 69 ? 11.324 4.432 -9.861 1.00 94.75 69 ARG A O 1
ATOM 558 N N . ARG A 1 70 ? 11.708 3.472 -7.862 1.00 93.94 70 ARG A N 1
ATOM 559 C CA . ARG A 1 70 ? 13.121 3.143 -8.134 1.00 93.94 70 ARG A CA 1
ATOM 560 C C . ARG A 1 70 ? 13.253 2.071 -9.210 1.00 93.94 70 ARG A C 1
ATOM 562 O O . ARG A 1 70 ? 14.075 2.245 -10.109 1.00 93.94 70 ARG A O 1
ATOM 569 N N . GLN A 1 71 ? 12.437 1.018 -9.155 1.00 91.06 71 GLN A N 1
ATOM 570 C CA . GLN A 1 71 ? 12.410 -0.023 -10.187 1.00 91.06 71 GLN A CA 1
ATOM 571 C C . GLN A 1 71 ? 12.091 0.563 -11.563 1.00 91.06 71 GLN A C 1
ATOM 573 O O . GLN A 1 71 ? 12.857 0.353 -12.504 1.00 91.06 71 GLN A O 1
ATOM 578 N N . LEU A 1 72 ? 11.037 1.378 -11.661 1.00 90.62 72 LEU A N 1
ATOM 579 C CA . LEU A 1 72 ? 10.651 2.034 -12.910 1.00 90.62 72 LEU A CA 1
ATOM 580 C C . LEU A 1 72 ? 11.782 2.915 -13.462 1.00 90.62 72 LEU A C 1
ATOM 582 O O . LEU A 1 72 ? 12.110 2.859 -14.647 1.00 90.62 72 LEU A O 1
ATOM 586 N N . SER A 1 73 ? 12.422 3.694 -12.588 1.00 89.94 73 SER A N 1
ATOM 587 C CA . SER A 1 73 ? 13.546 4.558 -12.964 1.00 89.94 73 SER A CA 1
ATOM 588 C C . SER A 1 73 ? 14.753 3.756 -13.459 1.00 89.94 73 SER A C 1
ATOM 590 O O . SER A 1 73 ? 15.421 4.171 -14.404 1.00 89.94 73 SER A O 1
ATOM 592 N N . SER A 1 74 ? 15.036 2.611 -12.833 1.00 88.81 74 SER A N 1
ATOM 593 C CA . SER A 1 74 ? 16.130 1.720 -13.228 1.00 88.81 74 SER A CA 1
ATOM 594 C C . SER A 1 74 ? 15.865 1.059 -14.577 1.00 88.81 74 SER A C 1
ATOM 596 O O . SER A 1 74 ? 16.729 1.099 -15.450 1.00 88.81 74 SER A O 1
ATOM 598 N N . ALA A 1 75 ? 14.655 0.532 -14.780 1.00 86.81 75 ALA A N 1
ATOM 599 C CA . ALA A 1 75 ? 14.241 -0.061 -16.047 1.00 86.81 75 ALA A CA 1
ATOM 600 C C . ALA A 1 75 ? 14.300 0.958 -17.196 1.00 86.81 75 ALA A C 1
ATOM 602 O O . ALA A 1 75 ? 14.780 0.640 -18.281 1.00 86.81 75 ALA A O 1
ATOM 603 N N . ARG A 1 76 ? 13.892 2.212 -16.943 1.00 85.38 76 ARG A N 1
ATOM 604 C CA . ARG A 1 76 ? 13.979 3.289 -17.938 1.00 85.38 76 ARG A CA 1
ATOM 605 C C . ARG A 1 76 ? 15.420 3.602 -18.342 1.00 85.38 76 ARG A C 1
ATOM 607 O O . ARG A 1 76 ? 15.668 3.833 -19.517 1.00 85.38 76 ARG A O 1
ATOM 614 N N . ARG A 1 77 ? 16.360 3.618 -17.389 1.00 85.12 77 ARG A N 1
ATOM 615 C CA . ARG A 1 77 ? 17.786 3.841 -17.688 1.00 85.12 77 ARG A CA 1
ATOM 616 C C . ARG A 1 77 ? 18.383 2.693 -18.497 1.00 85.12 77 ARG A C 1
ATOM 618 O O . ARG A 1 77 ? 19.078 2.958 -19.468 1.00 85.12 77 ARG A O 1
ATOM 625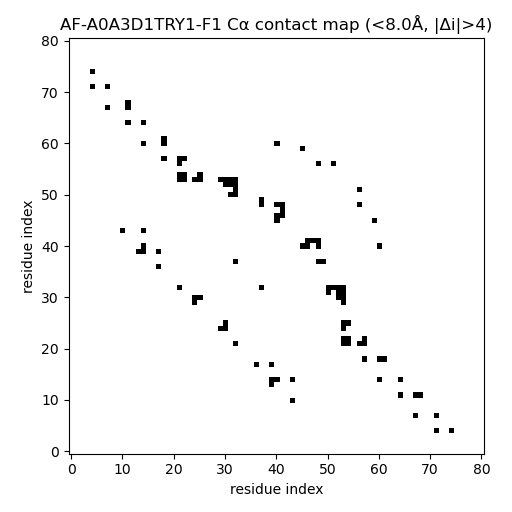 N N . ALA A 1 78 ? 18.071 1.450 -18.129 1.00 84.69 78 ALA A N 1
ATOM 626 C CA . ALA A 1 78 ? 18.541 0.268 -18.849 1.00 84.69 78 ALA A CA 1
ATOM 627 C C . ALA A 1 78 ? 18.018 0.205 -20.294 1.00 84.69 78 ALA A C 1
ATOM 629 O O . ALA A 1 78 ? 18.720 -0.280 -21.164 1.00 84.69 78 ALA A O 1
ATOM 630 N N . ALA A 1 79 ? 16.811 0.713 -20.558 1.00 79.31 79 ALA A N 1
ATOM 631 C CA . ALA A 1 79 ? 16.248 0.779 -21.908 1.00 79.31 79 ALA A CA 1
ATOM 632 C C . ALA A 1 79 ? 16.793 1.939 -22.768 1.00 79.31 79 ALA A C 1
ATOM 634 O O . ALA A 1 79 ? 16.511 1.985 -23.962 1.00 79.31 79 ALA A O 1
ATOM 635 N N . ALA A 1 80 ? 17.500 2.897 -22.162 1.00 73.38 80 ALA A N 1
ATOM 636 C CA . ALA A 1 80 ? 18.078 4.063 -22.835 1.00 73.38 80 ALA A CA 1
ATOM 637 C C . ALA A 1 80 ? 19.606 3.967 -23.008 1.00 73.38 80 ALA A C 1
ATOM 639 O O . ALA A 1 80 ? 20.201 4.896 -23.553 1.00 73.38 80 ALA A O 1
ATOM 640 N N . SER A 1 81 ? 20.219 2.893 -22.496 1.00 64.38 81 SER A N 1
ATOM 641 C CA . SER A 1 81 ? 21.641 2.550 -22.662 1.00 64.38 81 SER A CA 1
ATOM 642 C C . SER A 1 81 ? 21.783 1.500 -23.755 1.00 64.38 81 SER A C 1
ATOM 644 O O . SER A 1 81 ? 22.806 1.546 -24.465 1.00 64.38 81 SER A O 1
#

Sequence (81 aa):
MVADGRQVLWQLNELDRVLDYLERMNLRDQTKVPITVIEILQASGLTDTIGLAPMALIPRVLDRQKFLRRQLSSARRAAAS

pLDDT: mean 90.54, std 9.59, range [48.66, 97.38]

Foldseek 3Di:
DVVLLVVLVVLLVLLVVLLVVLVVCVVVVNFDDDPVSVVSCVVLPNPPCPNGGSVVVNVVSVVSSVVSVVVSVVVVVVVVD

Mean predicted aligned error: 4.15 Å